Protein AF-A0AAW4PE87-F1 (afdb_monomer_lite)

Sequence (114 aa):
MLVQAGLDYDVVRDELEAQIERLGNDQFATFANE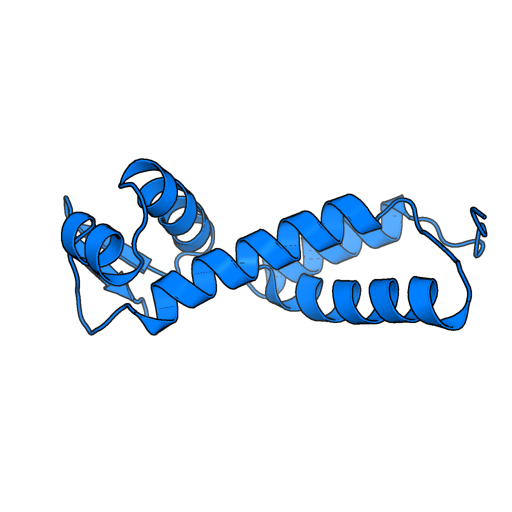ALVELEKRYGVSTPIEDRVQELTHRYYRGLEIFQTLDESITVNELAAELELDTDEVHDRLAYLSTFDRIRRDGDTVRSVE

Foldseek 3Di:
DADPPVDDVVVVVVVQVVVCVVVLALPVLLVVQVVQVCCCVVPVYHDPCNVVSVVRNVLRVLLVLLVVVADQKDFLVVSCVVVVHDSVSSVVSVVRCVSSVQWDDDPRMIGGDD

Radius of gyration: 16.82 Å; chains: 1; bounding box: 39×29×45 Å

pLDDT: mean 89.65, std 8.98, range [48.69, 96.56]

Structure (mmCIF, N/CA/C/O backbone):
data_AF-A0AAW4PE87-F1
#
_entry.id   AF-A0AAW4PE87-F1
#
loop_
_atom_site.group_PDB
_atom_site.id
_atom_site.type_symbol
_atom_site.label_atom_id
_atom_site.label_alt_id
_atom_site.label_comp_id
_atom_site.label_asym_id
_atom_site.label_entity_id
_atom_site.label_seq_id
_atom_site.pdbx_PDB_ins_code
_atom_site.Cartn_x
_atom_site.Cartn_y
_atom_site.Cartn_z
_atom_site.occupancy
_atom_site.B_iso_or_equiv
_atom_site.auth_seq_id
_atom_site.auth_comp_id
_atom_site.auth_asym_id
_atom_site.auth_atom_id
_atom_site.pdbx_PDB_model_num
ATOM 1 N N . MET A 1 1 ? 14.549 10.745 -21.177 1.00 48.69 1 MET A N 1
ATOM 2 C CA . MET A 1 1 ? 14.781 9.933 -22.396 1.00 48.69 1 MET A CA 1
ATOM 3 C C . MET A 1 1 ? 14.294 8.531 -22.068 1.00 48.69 1 MET A C 1
ATOM 5 O O . MET A 1 1 ? 14.753 7.996 -21.072 1.00 48.69 1 MET A O 1
ATOM 9 N N . LEU A 1 2 ? 13.331 7.975 -22.810 1.00 54.03 2 LEU A N 1
ATOM 10 C CA . LEU A 1 2 ? 12.834 6.613 -22.564 1.00 54.03 2 LEU A CA 1
ATOM 11 C C . LEU A 1 2 ? 13.847 5.616 -23.140 1.00 54.03 2 LEU A C 1
ATOM 13 O O . LEU A 1 2 ? 13.995 5.526 -24.358 1.00 54.03 2 LEU A O 1
ATOM 17 N N . VAL A 1 3 ? 14.579 4.915 -22.276 1.00 54.84 3 VAL A N 1
ATOM 18 C CA . VAL A 1 3 ? 15.492 3.842 -22.689 1.00 54.84 3 VAL A CA 1
ATOM 19 C C . VAL A 1 3 ? 14.723 2.532 -22.605 1.00 54.84 3 VAL A C 1
ATOM 21 O O . VAL A 1 3 ? 14.417 2.053 -21.518 1.00 54.84 3 VAL A O 1
ATOM 24 N N . GLN A 1 4 ? 14.398 1.944 -23.756 1.00 56.50 4 GLN A N 1
ATOM 25 C CA . GLN A 1 4 ? 13.854 0.590 -23.810 1.00 56.50 4 GLN A CA 1
ATOM 26 C C . GLN A 1 4 ? 14.997 -0.387 -23.517 1.00 56.50 4 GLN A C 1
ATOM 28 O O . GLN A 1 4 ? 15.798 -0.703 -24.392 1.00 56.50 4 GLN A O 1
ATOM 33 N N . ALA A 1 5 ? 15.084 -0.868 -22.277 1.00 63.62 5 ALA A N 1
ATOM 34 C CA . ALA A 1 5 ? 16.105 -1.826 -21.844 1.00 63.62 5 ALA A CA 1
ATOM 35 C C . ALA A 1 5 ? 15.942 -3.238 -22.460 1.00 63.62 5 ALA A C 1
ATOM 37 O O . ALA A 1 5 ? 16.612 -4.173 -22.035 1.00 63.62 5 ALA A O 1
ATOM 38 N N . GLY A 1 6 ? 15.026 -3.423 -23.423 1.00 68.88 6 GLY A N 1
ATOM 39 C CA . GLY A 1 6 ? 14.596 -4.743 -23.901 1.00 68.88 6 GLY A CA 1
ATOM 40 C C . GLY A 1 6 ? 13.817 -5.547 -22.854 1.00 68.88 6 GLY A C 1
ATOM 41 O O . GLY A 1 6 ? 13.554 -6.725 -23.069 1.00 68.88 6 GLY A O 1
ATOM 42 N N . LEU A 1 7 ? 13.469 -4.917 -21.727 1.00 77.06 7 LEU A N 1
ATOM 43 C CA . LEU A 1 7 ? 12.642 -5.494 -20.679 1.00 77.06 7 LEU A CA 1
ATOM 44 C C . LEU A 1 7 ? 11.172 -5.413 -21.075 1.00 77.06 7 LEU A C 1
ATOM 46 O O . LEU A 1 7 ? 10.694 -4.372 -21.534 1.00 77.06 7 LEU A O 1
ATOM 50 N N . ASP A 1 8 ? 10.473 -6.516 -20.854 1.00 86.44 8 ASP A N 1
ATOM 51 C CA . ASP A 1 8 ? 9.023 -6.562 -20.907 1.00 86.44 8 ASP A CA 1
ATOM 52 C C . ASP A 1 8 ? 8.474 -6.037 -19.573 1.00 86.44 8 ASP A C 1
ATOM 54 O O . ASP A 1 8 ? 8.540 -6.707 -18.542 1.00 86.44 8 ASP A O 1
ATOM 58 N N . TYR A 1 9 ? 8.007 -4.788 -19.578 1.00 86.25 9 TYR A N 1
ATOM 59 C CA . TYR A 1 9 ? 7.509 -4.125 -18.373 1.00 86.25 9 TYR A CA 1
ATOM 60 C C . TYR A 1 9 ? 6.161 -4.672 -17.899 1.00 86.25 9 TYR A C 1
ATOM 62 O O . TYR A 1 9 ? 5.829 -4.465 -16.731 1.00 86.25 9 TYR A O 1
ATOM 70 N N . ASP A 1 10 ? 5.424 -5.381 -18.755 1.00 87.94 10 ASP A N 1
ATOM 71 C CA . ASP A 1 10 ? 4.203 -6.069 -18.342 1.00 87.94 10 ASP A CA 1
ATOM 72 C C . ASP A 1 10 ? 4.583 -7.271 -17.470 1.00 87.94 10 ASP A C 1
ATOM 74 O O . ASP A 1 10 ? 4.097 -7.392 -16.350 1.00 87.94 10 ASP A O 1
ATOM 78 N N . VAL A 1 11 ? 5.587 -8.057 -17.879 1.00 90.69 11 VAL A N 1
ATOM 79 C CA . VAL A 1 11 ? 6.129 -9.156 -17.054 1.00 90.69 11 VAL A CA 1
ATOM 80 C C . VAL A 1 11 ? 6.690 -8.651 -15.720 1.00 90.69 11 VAL A C 1
ATOM 82 O O . VAL A 1 11 ? 6.505 -9.288 -14.683 1.00 90.69 11 VAL A O 1
ATOM 85 N N . VAL A 1 12 ? 7.378 -7.504 -15.715 1.00 88.25 12 VAL A N 1
ATOM 86 C CA . VAL A 1 12 ? 7.890 -6.906 -14.466 1.00 88.25 12 VAL A CA 1
ATOM 87 C C . VAL A 1 12 ? 6.744 -6.478 -13.549 1.00 88.25 12 VAL A C 1
ATOM 89 O O . VAL A 1 12 ? 6.844 -6.643 -12.334 1.00 88.25 12 VAL A O 1
ATOM 92 N N . ARG A 1 13 ? 5.661 -5.937 -14.113 1.00 88.75 13 ARG A N 1
ATOM 93 C CA . ARG A 1 13 ? 4.469 -5.553 -13.35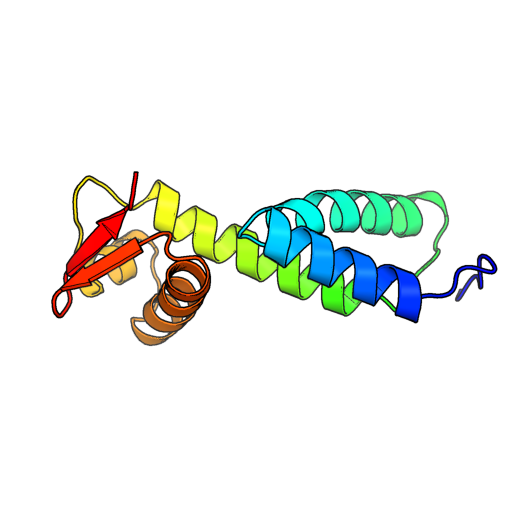4 1.00 88.75 13 ARG A CA 1
ATOM 94 C C . ARG A 1 13 ? 3.770 -6.775 -12.763 1.00 88.75 13 ARG A C 1
ATOM 96 O O . ARG A 1 13 ? 3.451 -6.750 -11.580 1.00 88.75 13 ARG A O 1
ATOM 103 N N . ASP A 1 14 ? 3.616 -7.838 -13.544 1.00 91.62 14 ASP A N 1
ATOM 104 C CA . ASP A 1 14 ? 3.008 -9.088 -13.086 1.00 91.62 14 ASP A CA 1
ATOM 105 C C . ASP A 1 14 ? 3.812 -9.714 -11.934 1.00 91.62 14 ASP A C 1
ATOM 107 O O . ASP A 1 14 ? 3.244 -10.136 -10.926 1.00 91.62 14 ASP A O 1
ATOM 111 N N . GLU A 1 15 ? 5.147 -9.729 -12.029 1.00 90.94 15 GLU A N 1
ATOM 112 C CA . GLU A 1 15 ? 5.988 -10.233 -10.938 1.00 90.94 15 GLU A CA 1
ATOM 113 C C . GLU A 1 15 ? 5.917 -9.329 -9.699 1.00 90.94 15 GLU A C 1
ATOM 115 O O . GLU A 1 15 ? 5.900 -9.837 -8.579 1.00 90.94 15 GLU A O 1
ATOM 120 N N . LEU A 1 16 ? 5.834 -8.004 -9.870 1.00 91.44 16 LEU A N 1
ATOM 121 C CA . LEU A 1 16 ? 5.643 -7.073 -8.755 1.00 91.44 16 LEU A CA 1
ATOM 122 C C . LEU A 1 16 ? 4.351 -7.399 -7.987 1.00 91.44 16 LEU A C 1
ATOM 124 O O . LEU A 1 16 ? 4.378 -7.495 -6.762 1.00 91.44 16 LEU A O 1
ATOM 128 N N . GLU A 1 17 ? 3.242 -7.615 -8.697 1.00 90.81 17 GLU A N 1
ATOM 129 C CA . GLU A 1 17 ? 1.960 -7.990 -8.090 1.00 90.81 17 GLU A CA 1
ATOM 130 C C . GLU A 1 17 ? 2.033 -9.360 -7.401 1.00 90.81 17 GLU A C 1
ATOM 132 O O . GLU A 1 17 ? 1.589 -9.500 -6.260 1.00 90.81 17 GLU A O 1
ATOM 137 N N . ALA A 1 18 ? 2.689 -10.343 -8.025 1.00 91.94 18 ALA A N 1
ATOM 138 C CA . ALA A 1 18 ? 2.901 -11.657 -7.422 1.00 91.94 18 ALA A CA 1
ATOM 139 C C . ALA A 1 18 ? 3.740 -11.590 -6.132 1.00 91.94 18 ALA A C 1
ATOM 141 O O . ALA A 1 18 ? 3.489 -12.337 -5.184 1.00 91.94 18 ALA A O 1
ATOM 142 N N . GLN A 1 19 ? 4.744 -10.710 -6.066 1.00 90.94 19 GLN A N 1
ATOM 143 C CA . GLN A 1 19 ? 5.542 -10.515 -4.852 1.00 90.94 19 GLN A CA 1
ATOM 144 C C . GLN A 1 19 ? 4.742 -9.835 -3.741 1.00 90.94 19 GLN A C 1
ATOM 146 O O . GLN A 1 19 ? 4.867 -10.231 -2.583 1.00 90.94 19 GLN A O 1
ATOM 151 N N . ILE A 1 20 ? 3.887 -8.868 -4.081 1.00 91.25 20 ILE A N 1
ATOM 152 C CA . ILE A 1 20 ? 2.993 -8.208 -3.120 1.00 91.25 20 ILE A CA 1
ATOM 153 C C . ILE A 1 20 ? 2.046 -9.219 -2.475 1.00 91.25 20 ILE A C 1
ATOM 155 O O . ILE A 1 20 ? 1.900 -9.240 -1.252 1.00 91.25 20 ILE A O 1
ATOM 159 N N . GLU A 1 21 ? 1.448 -10.098 -3.281 1.00 89.44 21 GLU A N 1
ATOM 160 C CA . GLU A 1 21 ? 0.577 -11.164 -2.786 1.00 89.44 21 GLU A CA 1
ATOM 161 C C . GLU A 1 21 ? 1.339 -12.134 -1.869 1.00 89.44 21 GLU A C 1
ATOM 163 O O . GLU A 1 21 ? 0.882 -12.443 -0.770 1.00 89.44 21 GLU A O 1
ATOM 168 N N . ARG A 1 22 ? 2.539 -12.575 -2.274 1.00 90.12 22 ARG A N 1
ATOM 169 C CA . ARG A 1 22 ? 3.357 -13.522 -1.493 1.00 90.12 22 ARG A CA 1
ATOM 170 C C . ARG A 1 22 ? 3.849 -12.951 -0.166 1.00 90.12 22 ARG A C 1
ATOM 172 O O . ARG A 1 22 ? 3.941 -13.690 0.811 1.00 90.12 22 ARG A O 1
ATOM 179 N N . LEU A 1 23 ? 4.221 -11.673 -0.143 1.00 88.00 23 LEU A N 1
ATOM 180 C CA . LEU A 1 23 ? 4.724 -10.997 1.055 1.00 88.00 23 LEU A CA 1
ATOM 181 C C . LEU A 1 23 ? 3.594 -10.466 1.942 1.00 88.00 23 LEU A C 1
ATOM 183 O O . LEU A 1 23 ? 3.844 -10.107 3.093 1.00 88.00 23 LEU A O 1
ATOM 187 N N . GLY A 1 24 ? 2.370 -10.403 1.413 1.00 87.12 24 GLY A N 1
ATOM 188 C CA . GLY A 1 24 ? 1.222 -9.844 2.110 1.00 87.12 24 GLY A CA 1
ATOM 189 C C . GLY A 1 24 ? 1.398 -8.357 2.419 1.00 87.12 24 GLY A C 1
ATOM 190 O O . GLY A 1 24 ? 0.992 -7.915 3.489 1.00 87.12 24 GLY A O 1
ATOM 191 N N . ASN A 1 25 ? 2.082 -7.600 1.554 1.00 89.19 25 ASN A N 1
ATOM 192 C CA . ASN A 1 25 ? 2.177 -6.136 1.597 1.00 89.19 25 ASN A CA 1
ATOM 193 C C . ASN A 1 25 ? 2.990 -5.593 0.407 1.00 89.19 25 ASN A C 1
ATOM 195 O O . ASN A 1 25 ? 3.629 -6.328 -0.342 1.00 89.19 25 ASN A O 1
ATOM 199 N N . ASP A 1 26 ? 3.034 -4.266 0.306 1.00 93.00 26 ASP A N 1
ATOM 200 C CA . ASP A 1 26 ? 3.764 -3.535 -0.730 1.00 93.00 26 ASP A CA 1
ATOM 201 C C . ASP A 1 26 ? 5.257 -3.289 -0.426 1.00 93.00 26 ASP A C 1
ATOM 203 O O . ASP A 1 26 ? 5.898 -2.508 -1.127 1.00 93.00 26 ASP A O 1
ATOM 207 N N . GLN A 1 27 ? 5.857 -3.926 0.590 1.00 90.81 27 GLN A N 1
ATOM 208 C CA . GLN A 1 27 ? 7.254 -3.661 0.978 1.00 90.81 27 GLN A CA 1
ATOM 209 C C . GLN A 1 27 ? 8.221 -3.877 -0.189 1.00 90.81 27 GLN A C 1
ATOM 211 O O . GLN A 1 27 ? 9.199 -3.150 -0.336 1.00 90.81 27 GLN A O 1
ATOM 216 N N . PHE A 1 28 ? 7.946 -4.851 -1.057 1.00 90.44 28 PHE A N 1
ATOM 217 C CA . PHE A 1 28 ? 8.781 -5.088 -2.232 1.00 90.44 28 PHE A CA 1
ATOM 218 C C . PHE A 1 28 ? 8.838 -3.878 -3.178 1.00 90.44 28 PHE A C 1
ATOM 220 O O . PHE A 1 28 ? 9.886 -3.601 -3.766 1.00 90.44 28 PHE A O 1
ATOM 227 N N . ALA A 1 29 ? 7.748 -3.109 -3.275 1.00 92.94 29 ALA A N 1
ATOM 228 C CA . ALA A 1 29 ? 7.703 -1.911 -4.101 1.00 92.94 29 ALA A CA 1
ATOM 229 C C . ALA A 1 29 ? 8.691 -0.839 -3.619 1.00 92.94 29 ALA A C 1
ATOM 231 O O . ALA A 1 29 ? 9.226 -0.116 -4.455 1.00 92.94 29 ALA A O 1
ATOM 232 N N . THR A 1 30 ? 9.019 -0.779 -2.321 1.00 93.56 30 THR A N 1
ATOM 233 C CA . THR A 1 30 ? 9.978 0.215 -1.811 1.00 93.56 30 THR A CA 1
ATOM 234 C C . THR A 1 30 ? 11.384 -0.031 -2.359 1.00 93.56 30 THR A C 1
ATOM 236 O O . THR A 1 30 ? 12.060 0.912 -2.761 1.00 93.56 30 THR A O 1
ATOM 239 N N . PHE A 1 31 ? 11.807 -1.298 -2.455 1.00 91.00 31 PHE A N 1
ATOM 240 C CA . PHE A 1 31 ? 13.091 -1.667 -3.063 1.00 91.00 31 PHE A CA 1
ATOM 241 C C . PHE A 1 31 ? 13.122 -1.345 -4.559 1.00 91.00 31 PHE A C 1
ATOM 243 O O . PHE A 1 31 ? 14.105 -0.799 -5.062 1.00 91.00 31 PHE A O 1
ATOM 250 N N . ALA A 1 32 ? 12.036 -1.656 -5.274 1.00 92.25 32 ALA A N 1
ATOM 251 C CA . ALA A 1 32 ? 11.914 -1.317 -6.688 1.00 92.25 32 ALA A CA 1
ATOM 252 C C . ALA A 1 32 ? 11.964 0.207 -6.899 1.00 92.25 32 ALA A C 1
ATOM 254 O O . ALA A 1 32 ? 12.648 0.682 -7.803 1.00 92.25 32 ALA A O 1
ATOM 255 N N . ASN A 1 33 ? 11.304 0.979 -6.034 1.00 94.75 33 ASN A N 1
ATOM 256 C CA . ASN A 1 33 ? 11.284 2.435 -6.104 1.00 94.75 33 ASN A CA 1
ATOM 257 C C . ASN A 1 33 ? 12.677 3.044 -5.926 1.00 94.75 33 ASN A C 1
ATOM 259 O O . ASN A 1 33 ? 13.056 3.927 -6.689 1.00 94.75 33 ASN A O 1
ATOM 263 N N . GLU A 1 34 ? 13.465 2.559 -4.963 1.00 94.38 34 GLU A N 1
ATOM 264 C CA . GLU A 1 34 ? 14.844 3.022 -4.769 1.00 94.38 34 GLU A CA 1
ATOM 265 C C . GLU A 1 34 ? 15.707 2.785 -6.012 1.00 94.38 34 GLU A C 1
ATOM 267 O O . GLU A 1 34 ? 16.421 3.691 -6.449 1.00 94.38 34 GLU A O 1
ATOM 272 N N . ALA A 1 35 ? 15.589 1.604 -6.625 1.00 92.31 35 ALA A N 1
ATOM 273 C CA . ALA A 1 35 ? 16.312 1.277 -7.850 1.00 92.31 35 ALA A CA 1
ATOM 274 C C . ALA A 1 35 ? 15.906 2.188 -9.023 1.00 92.31 35 ALA A C 1
ATOM 276 O O . ALA A 1 35 ? 16.769 2.646 -9.772 1.00 92.31 35 ALA A O 1
ATOM 277 N N . LEU A 1 36 ? 14.611 2.489 -9.170 1.00 92.19 36 LEU A N 1
ATOM 278 C CA . LEU A 1 36 ? 14.101 3.389 -10.211 1.00 92.19 36 LEU A CA 1
ATOM 279 C C . LEU A 1 36 ? 14.550 4.840 -9.987 1.00 92.19 36 LEU A C 1
ATOM 281 O O . LEU A 1 36 ? 15.025 5.491 -10.915 1.00 92.19 36 LEU A O 1
ATOM 285 N N . VAL A 1 37 ? 14.505 5.322 -8.744 1.00 93.50 37 VAL A N 1
ATOM 286 C CA . VAL A 1 37 ? 15.017 6.649 -8.371 1.00 93.50 37 VAL A CA 1
ATOM 287 C C . VAL A 1 37 ? 16.520 6.757 -8.637 1.00 93.50 37 VAL A C 1
ATOM 289 O O . VAL A 1 37 ? 16.999 7.794 -9.099 1.00 93.50 37 VAL A O 1
ATOM 292 N N . GLU A 1 38 ? 17.296 5.711 -8.345 1.00 93.56 38 GLU A N 1
ATOM 293 C CA . GLU A 1 38 ? 18.723 5.684 -8.669 1.00 93.56 38 GLU A CA 1
ATOM 294 C C . GLU A 1 38 ? 18.954 5.717 -10.186 1.00 93.56 38 GLU A C 1
ATOM 296 O O . GLU A 1 38 ? 19.823 6.458 -10.661 1.00 93.56 38 GLU A O 1
ATOM 301 N N . LEU A 1 39 ? 18.166 4.953 -10.944 1.00 91.00 39 LEU A N 1
ATOM 302 C CA . LEU A 1 39 ? 18.241 4.888 -12.398 1.00 91.00 39 LEU A CA 1
ATOM 303 C C . LEU A 1 39 ? 17.992 6.267 -13.034 1.00 91.00 39 LEU A C 1
ATOM 305 O O . LEU A 1 39 ? 18.778 6.713 -13.878 1.00 91.00 39 LEU A O 1
ATOM 309 N N . GLU A 1 40 ? 16.968 6.980 -12.566 1.00 90.75 40 GLU A N 1
ATOM 310 C CA . GLU A 1 40 ? 16.677 8.348 -12.990 1.00 90.75 40 GLU A CA 1
ATOM 311 C C . GLU A 1 40 ? 17.813 9.304 -12.595 1.00 90.75 40 GLU A C 1
ATOM 313 O O . GLU A 1 40 ? 18.356 10.014 -13.444 1.00 90.75 40 GLU A O 1
ATOM 318 N N . LYS A 1 41 ? 18.244 9.295 -11.327 1.00 93.56 41 LYS A N 1
ATOM 319 C CA . LYS A 1 41 ? 19.268 10.228 -10.821 1.00 93.56 41 LYS A CA 1
ATOM 320 C C . LYS A 1 41 ? 20.626 10.060 -11.495 1.00 93.56 41 LYS A C 1
ATOM 322 O O . LYS A 1 41 ? 21.307 11.051 -11.751 1.00 93.56 41 LYS A O 1
ATOM 327 N N . ARG A 1 42 ? 21.060 8.819 -11.728 1.00 93.69 42 ARG A N 1
ATOM 328 C CA . ARG A 1 42 ? 22.403 8.528 -12.259 1.00 93.69 42 ARG A CA 1
ATOM 329 C C . ARG A 1 42 ? 22.450 8.563 -13.777 1.00 93.69 42 ARG A C 1
ATOM 331 O O . ARG A 1 42 ? 23.481 8.944 -14.329 1.00 93.69 42 ARG A O 1
ATOM 338 N N . TYR A 1 43 ? 21.368 8.162 -14.438 1.00 89.12 43 TYR A N 1
ATOM 339 C CA . TYR A 1 43 ? 21.370 7.929 -15.882 1.00 89.12 43 TYR A CA 1
ATOM 340 C C . TYR A 1 43 ? 20.307 8.734 -16.644 1.00 89.12 43 TYR A C 1
ATOM 342 O O . TYR A 1 43 ? 20.314 8.714 -17.874 1.00 89.12 43 TYR A O 1
ATOM 350 N N . GLY A 1 44 ? 19.418 9.466 -15.963 1.00 88.75 44 GLY A N 1
ATOM 351 C CA . GLY A 1 44 ? 18.337 10.234 -16.596 1.00 88.75 44 GLY A 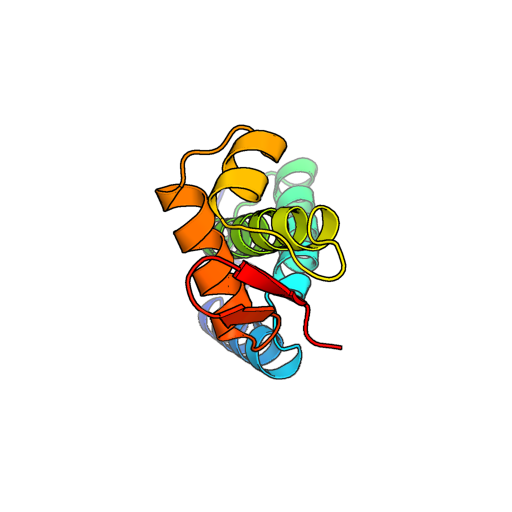CA 1
ATOM 352 C C . GLY A 1 44 ? 17.306 9.353 -17.308 1.00 88.75 44 GLY A C 1
ATOM 353 O O . GLY A 1 44 ? 16.656 9.796 -18.265 1.00 88.75 44 GLY A O 1
ATOM 354 N N . VAL A 1 45 ? 17.218 8.087 -16.894 1.00 88.12 45 VAL A N 1
ATOM 355 C CA . VAL A 1 45 ? 16.340 7.079 -17.483 1.00 88.12 45 VAL A CA 1
ATOM 356 C C . VAL A 1 45 ? 15.087 6.971 -16.634 1.00 88.12 45 VAL A C 1
ATOM 358 O O . VAL A 1 45 ? 15.180 6.692 -15.446 1.00 88.12 45 VAL A O 1
ATOM 361 N N . SER A 1 46 ? 13.945 7.166 -17.288 1.00 85.81 46 SER A N 1
ATOM 362 C CA . SER A 1 46 ? 12.623 6.912 -16.723 1.00 85.81 46 SER A CA 1
ATOM 363 C C . SER A 1 46 ? 12.025 5.659 -17.366 1.00 85.81 46 SER A C 1
ATOM 365 O O . SER A 1 46 ? 12.281 5.373 -18.546 1.00 85.81 46 SER A O 1
ATOM 367 N N . THR A 1 47 ? 11.256 4.903 -16.589 1.00 86.62 47 THR A N 1
ATOM 368 C CA . THR A 1 47 ? 10.626 3.638 -16.970 1.00 86.62 47 THR A CA 1
ATOM 369 C C . THR A 1 47 ? 9.095 3.714 -16.887 1.00 86.62 47 THR A C 1
ATOM 371 O O . THR A 1 47 ? 8.556 4.380 -16.007 1.00 86.62 47 THR A O 1
ATOM 374 N N . PRO A 1 48 ? 8.354 2.972 -17.734 1.00 89.19 48 PRO A N 1
ATOM 375 C CA . PRO A 1 48 ? 6.883 2.978 -17.720 1.00 89.19 48 PRO A CA 1
ATOM 376 C C . PRO A 1 48 ? 6.218 2.434 -16.442 1.00 89.19 48 PRO A C 1
ATOM 378 O O . PRO A 1 48 ? 4.991 2.423 -16.353 1.00 89.19 48 PRO A O 1
ATOM 381 N N . ILE A 1 49 ? 6.994 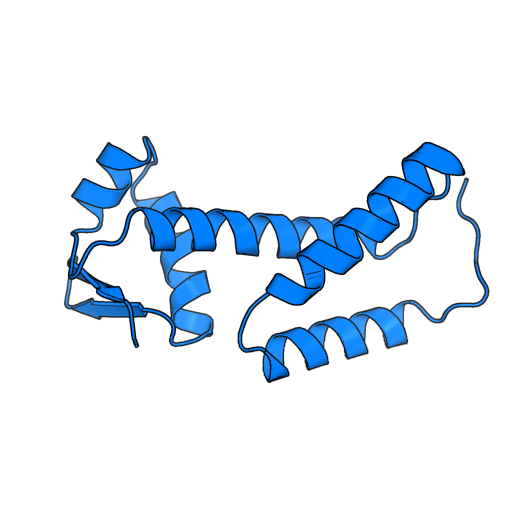1.914 -15.487 1.00 90.56 49 ILE A N 1
ATOM 382 C CA . ILE A 1 49 ? 6.494 1.335 -14.231 1.00 90.56 49 ILE A CA 1
ATOM 383 C C . ILE A 1 49 ? 6.674 2.266 -13.027 1.00 90.56 49 ILE A C 1
ATOM 385 O O . ILE A 1 49 ? 6.160 1.949 -11.957 1.00 90.56 49 ILE A O 1
ATOM 389 N N . GLU A 1 50 ? 7.371 3.395 -13.188 1.00 91.25 50 GLU A N 1
ATOM 390 C CA . GLU A 1 50 ? 7.694 4.328 -12.098 1.00 91.25 50 GLU A CA 1
ATOM 391 C C . GLU A 1 50 ? 6.468 4.788 -11.327 1.00 91.25 50 GLU A C 1
ATOM 393 O O . GLU A 1 50 ? 6.427 4.606 -10.113 1.00 91.25 50 GLU A O 1
ATOM 398 N N . ASP A 1 51 ? 5.448 5.289 -12.022 1.00 93.06 51 ASP A N 1
ATOM 399 C CA . ASP A 1 51 ? 4.238 5.805 -11.376 1.00 93.06 51 ASP A CA 1
ATOM 400 C C . ASP A 1 51 ? 3.561 4.734 -10.513 1.00 93.06 51 ASP A C 1
ATOM 402 O O . ASP A 1 51 ? 3.169 4.987 -9.374 1.00 93.06 51 ASP A O 1
ATOM 406 N N . ARG A 1 52 ? 3.481 3.499 -11.026 1.00 93.25 52 ARG A N 1
ATOM 407 C CA . ARG A 1 52 ? 2.861 2.381 -10.307 1.00 93.25 52 ARG A CA 1
ATOM 408 C C . ARG A 1 52 ? 3.679 1.978 -9.082 1.00 93.25 52 ARG A C 1
ATOM 410 O O . ARG A 1 52 ? 3.118 1.726 -8.020 1.00 93.25 52 ARG A O 1
ATOM 417 N N . VAL A 1 53 ? 4.999 1.909 -9.215 1.00 94.94 53 VAL A N 1
ATOM 418 C CA . VAL A 1 53 ? 5.896 1.546 -8.109 1.00 94.94 53 VAL A CA 1
ATOM 419 C C . VAL A 1 53 ? 5.915 2.635 -7.029 1.00 94.94 53 VAL A C 1
ATOM 421 O O . VAL A 1 53 ? 5.911 2.313 -5.838 1.00 94.94 53 VAL A O 1
ATOM 424 N N . GLN A 1 54 ? 5.865 3.910 -7.418 1.00 95.44 54 GLN A N 1
ATOM 425 C CA . GLN A 1 54 ? 5.746 5.037 -6.493 1.00 95.44 54 GLN A CA 1
ATOM 426 C C . GLN A 1 54 ? 4.412 5.018 -5.745 1.00 95.44 54 GLN A C 1
ATOM 428 O O . GLN A 1 54 ? 4.400 5.186 -4.528 1.00 95.44 54 GLN A O 1
ATOM 433 N N . GLU A 1 55 ? 3.299 4.766 -6.440 1.00 95.44 55 GLU A N 1
ATOM 434 C CA . GLU A 1 55 ? 1.973 4.621 -5.825 1.00 95.44 55 GLU A CA 1
ATOM 435 C C . GLU A 1 55 ? 1.987 3.547 -4.726 1.00 95.44 55 GLU A C 1
ATOM 437 O O . GLU A 1 55 ? 1.598 3.814 -3.588 1.00 95.44 55 GLU A O 1
ATOM 442 N N . LEU A 1 56 ? 2.501 2.356 -5.045 1.00 95.00 56 LEU A N 1
ATOM 443 C CA . LEU A 1 56 ? 2.598 1.235 -4.106 1.00 95.00 56 LEU A CA 1
ATOM 444 C C . LEU A 1 56 ? 3.527 1.553 -2.929 1.00 95.00 56 LEU A C 1
ATOM 446 O O . LEU A 1 56 ? 3.206 1.262 -1.780 1.00 95.00 56 LEU A O 1
ATOM 450 N N . THR A 1 57 ? 4.647 2.223 -3.192 1.00 96.06 57 THR A N 1
ATOM 451 C CA . THR A 1 57 ? 5.586 2.665 -2.151 1.00 96.06 57 THR A CA 1
ATOM 452 C C . THR A 1 57 ? 4.946 3.675 -1.200 1.00 96.06 57 THR A C 1
ATOM 454 O O . THR A 1 57 ? 5.073 3.554 0.019 1.00 96.06 57 THR A O 1
ATOM 457 N N . HIS A 1 58 ? 4.216 4.661 -1.724 1.00 96.06 58 HIS A N 1
ATOM 458 C CA . HIS A 1 58 ? 3.499 5.629 -0.897 1.00 96.06 58 HIS A CA 1
ATOM 459 C C . HIS A 1 58 ? 2.395 4.958 -0.080 1.00 96.06 58 HIS A C 1
ATOM 461 O O . HIS A 1 58 ? 2.266 5.244 1.110 1.00 96.06 58 HIS A O 1
ATOM 467 N N . ARG A 1 59 ? 1.635 4.038 -0.687 1.00 94.94 59 ARG A N 1
ATOM 468 C CA . ARG A 1 59 ? 0.610 3.254 0.010 1.00 94.94 59 ARG A CA 1
ATOM 469 C C . ARG A 1 59 ? 1.218 2.442 1.158 1.00 94.94 59 ARG A C 1
ATOM 471 O O . ARG A 1 59 ? 0.702 2.499 2.275 1.00 94.94 59 ARG A O 1
ATOM 478 N N . TYR A 1 60 ? 2.361 1.793 0.918 1.00 95.06 60 TYR A N 1
ATOM 479 C CA . TYR A 1 60 ? 3.119 1.081 1.945 1.00 95.06 60 TYR A CA 1
ATOM 480 C C . TYR A 1 60 ? 3.496 1.985 3.120 1.00 95.06 60 TYR A C 1
ATOM 482 O O . TYR A 1 60 ? 3.185 1.657 4.264 1.00 95.06 60 TYR A O 1
ATOM 490 N N . TYR A 1 61 ? 4.140 3.127 2.854 1.00 95.69 61 TYR A N 1
ATOM 491 C CA . TYR A 1 61 ? 4.607 4.019 3.915 1.00 95.69 61 TYR A CA 1
ATOM 492 C C . TYR A 1 61 ? 3.464 4.645 4.711 1.00 95.69 61 TYR A C 1
ATOM 494 O O . TYR A 1 61 ? 3.557 4.710 5.933 1.00 95.69 61 TYR A O 1
ATOM 502 N N . ARG A 1 62 ? 2.362 5.028 4.057 1.00 95.12 62 ARG A N 1
ATOM 503 C CA . ARG A 1 62 ? 1.174 5.546 4.753 1.00 95.12 62 ARG A CA 1
ATOM 504 C C . ARG A 1 62 ? 0.556 4.513 5.694 1.00 95.12 62 ARG A C 1
ATOM 506 O O . ARG A 1 62 ? 0.151 4.858 6.800 1.00 95.12 62 ARG A O 1
ATOM 513 N N . GLY A 1 63 ? 0.488 3.248 5.275 1.00 93.56 63 GLY A N 1
ATOM 514 C CA . GLY A 1 63 ? 0.041 2.169 6.155 1.00 93.56 63 GLY A CA 1
ATOM 515 C C . GLY A 1 63 ? 1.050 1.851 7.260 1.00 93.56 63 GLY A C 1
ATOM 516 O O . GLY A 1 63 ? 0.658 1.544 8.381 1.00 93.56 63 GLY A O 1
ATOM 517 N N . LEU A 1 64 ? 2.349 1.952 6.973 1.00 92.50 64 LEU A N 1
ATOM 518 C CA . LEU A 1 64 ? 3.397 1.752 7.969 1.00 92.50 64 LEU A CA 1
ATOM 519 C C . LEU A 1 64 ? 3.354 2.824 9.067 1.00 92.50 64 LEU A C 1
ATOM 521 O O . LEU A 1 64 ? 3.590 2.501 10.224 1.00 92.50 64 LEU A O 1
ATOM 525 N N . GLU A 1 65 ? 3.029 4.068 8.719 1.00 93.94 65 GLU A N 1
ATOM 526 C CA . GLU A 1 65 ? 2.842 5.162 9.675 1.00 93.94 65 GLU A CA 1
ATOM 527 C C . GLU A 1 65 ? 1.712 4.845 10.665 1.00 93.94 65 GLU A C 1
ATOM 529 O O . GLU A 1 65 ? 1.944 4.858 11.869 1.00 93.94 65 GLU A O 1
ATOM 534 N N . ILE A 1 66 ? 0.545 4.408 10.170 1.00 92.75 66 ILE A N 1
ATOM 535 C CA . ILE A 1 66 ? -0.551 3.910 11.021 1.00 92.75 66 ILE A CA 1
ATOM 536 C C . ILE A 1 66 ? -0.059 2.789 11.941 1.00 92.75 66 ILE A C 1
ATOM 538 O O . ILE A 1 66 ? -0.365 2.784 13.127 1.00 92.75 66 ILE A O 1
ATOM 542 N N . PHE A 1 67 ? 0.720 1.849 11.404 1.00 89.25 67 PHE A N 1
ATOM 543 C CA . PHE A 1 67 ? 1.263 0.728 12.165 1.00 89.25 67 PHE A CA 1
ATOM 544 C C . PHE A 1 67 ? 2.219 1.131 13.287 1.00 89.25 67 PHE A C 1
ATOM 546 O O . PHE A 1 67 ? 2.249 0.460 14.311 1.00 89.25 67 PHE A O 1
ATOM 553 N N . GLN A 1 68 ? 3.025 2.173 13.079 1.00 87.88 68 GLN A N 1
ATOM 554 C CA . GLN A 1 68 ? 3.969 2.675 14.080 1.00 87.88 68 GLN A CA 1
ATOM 555 C C . GLN A 1 68 ? 3.269 3.464 15.187 1.00 87.88 68 GLN A C 1
ATOM 557 O O . GLN A 1 68 ? 3.747 3.469 16.317 1.00 87.88 68 GLN A O 1
ATOM 562 N N . THR A 1 69 ? 2.150 4.111 14.861 1.00 90.50 69 THR A N 1
ATOM 563 C CA . THR A 1 69 ? 1.291 4.814 15.823 1.00 90.50 69 THR A CA 1
ATOM 564 C C . THR A 1 69 ? 0.354 3.861 16.564 1.00 90.50 69 THR A C 1
ATOM 566 O O . THR A 1 69 ? -0.117 4.167 17.654 1.00 90.50 69 THR A O 1
ATOM 569 N N . LEU A 1 70 ? 0.077 2.687 15.992 1.00 86.75 70 LEU A N 1
ATOM 570 C CA . LEU A 1 70 ? -0.764 1.674 16.614 1.00 86.75 70 LEU A CA 1
ATOM 571 C C . LEU A 1 70 ? -0.093 1.092 17.869 1.00 86.75 70 LEU A C 1
ATOM 573 O O . LEU A 1 70 ? 0.855 0.314 17.777 1.00 86.75 70 LEU A O 1
ATOM 577 N N . ASP A 1 71 ? -0.636 1.430 19.037 1.00 74.88 71 ASP A N 1
ATOM 578 C CA . ASP A 1 71 ? -0.422 0.687 20.286 1.00 74.88 71 ASP A CA 1
ATOM 579 C C . ASP A 1 71 ? -1.265 -0.620 20.279 1.00 74.88 71 ASP A C 1
ATOM 581 O O . ASP A 1 71 ? -1.825 -0.998 19.244 1.00 74.88 71 ASP A O 1
ATOM 585 N N . GLU A 1 72 ? -1.406 -1.329 21.408 1.00 77.81 72 GLU A N 1
ATOM 586 C CA . GLU A 1 72 ? -2.258 -2.535 21.531 1.00 77.81 72 GLU A CA 1
ATOM 587 C C . GLU A 1 72 ? -3.668 -2.329 20.940 1.00 77.81 72 GLU A C 1
ATOM 589 O O . GLU A 1 72 ? -4.233 -3.236 20.317 1.00 77.81 72 GLU A O 1
ATOM 594 N N . SER A 1 73 ? -4.238 -1.130 21.112 1.00 89.06 73 SER A N 1
ATOM 595 C CA . SER A 1 73 ? -5.457 -0.686 20.433 1.00 89.06 73 SER A CA 1
ATOM 596 C C . SER A 1 73 ? -5.609 0.836 20.482 1.00 89.06 73 SER A C 1
ATOM 598 O O . SER A 1 73 ? -5.301 1.438 21.506 1.00 89.06 73 SER A O 1
ATOM 600 N N . ILE A 1 74 ? -6.161 1.441 19.430 1.00 93.56 74 ILE A N 1
ATOM 601 C CA . ILE A 1 74 ? -6.391 2.892 19.325 1.00 93.56 74 ILE A CA 1
ATOM 602 C C . ILE A 1 74 ? -7.665 3.179 18.521 1.00 93.56 74 ILE A C 1
ATOM 604 O O . ILE A 1 74 ? -8.050 2.379 17.664 1.00 93.56 74 ILE A O 1
ATOM 608 N N . THR A 1 75 ? -8.359 4.288 18.782 1.00 95.12 75 THR A N 1
ATOM 609 C CA . THR A 1 75 ? -9.524 4.670 17.969 1.00 95.12 75 THR A CA 1
ATOM 610 C C . THR A 1 75 ? -9.135 5.412 16.688 1.00 95.12 75 THR A C 1
ATOM 612 O O . THR A 1 75 ? -8.084 6.041 16.605 1.00 95.12 75 THR A O 1
ATOM 615 N N . VAL A 1 76 ? -10.009 5.396 15.678 1.00 95.12 76 VAL A N 1
ATOM 616 C CA . VAL A 1 76 ? -9.812 6.151 14.424 1.00 95.12 76 VAL A CA 1
ATOM 617 C C . VAL A 1 76 ? -9.645 7.650 14.681 1.00 95.12 76 VAL A C 1
ATOM 619 O O . VAL A 1 76 ? -8.808 8.286 14.050 1.00 95.12 76 VAL A O 1
ATOM 622 N N . ASN A 1 77 ? -10.414 8.217 15.615 1.00 95.25 77 ASN A N 1
ATOM 623 C CA . ASN A 1 77 ? -10.318 9.639 15.949 1.00 95.25 77 ASN A CA 1
ATOM 624 C C . ASN A 1 77 ? -8.993 9.981 16.641 1.00 95.25 77 ASN A C 1
ATOM 626 O O . ASN A 1 77 ? -8.439 11.047 16.391 1.00 95.25 77 ASN A O 1
ATOM 630 N N . GLU A 1 78 ? -8.483 9.091 17.494 1.00 94.94 78 GLU A N 1
ATOM 631 C CA . GLU A 1 78 ? -7.165 9.256 18.115 1.00 94.94 78 GLU A CA 1
ATOM 632 C C . GLU A 1 78 ? -6.051 9.141 17.070 1.00 94.94 78 GLU A C 1
ATOM 634 O O . GLU A 1 78 ? -5.202 10.022 17.015 1.00 94.94 78 GLU A O 1
ATOM 639 N N . LEU A 1 79 ? -6.112 8.155 16.165 1.00 94.69 79 LEU A N 1
ATOM 640 C CA . LEU A 1 79 ? -5.182 8.047 15.030 1.00 94.69 79 LEU A CA 1
ATOM 641 C C . LEU A 1 79 ? -5.181 9.308 14.158 1.00 94.69 79 LEU A C 1
ATOM 643 O O . LEU A 1 79 ? -4.119 9.800 13.788 1.00 94.69 79 LEU A O 1
ATOM 647 N N . ALA A 1 80 ? -6.364 9.834 13.836 1.00 95.94 80 ALA A N 1
ATOM 648 C CA . ALA A 1 80 ? -6.512 11.065 13.064 1.00 95.94 80 ALA A CA 1
ATOM 649 C C . ALA A 1 80 ? -5.867 12.260 13.782 1.00 95.94 80 ALA A C 1
ATOM 651 O O . ALA A 1 80 ? -5.150 13.042 13.164 1.00 95.94 80 ALA A O 1
ATOM 652 N N . ALA A 1 81 ? -6.070 12.375 15.097 1.00 95.56 81 ALA A N 1
ATOM 653 C CA . ALA A 1 81 ? -5.476 13.439 15.897 1.00 95.56 81 ALA A CA 1
ATOM 654 C C . ALA A 1 81 ? -3.948 13.314 16.015 1.00 95.56 81 ALA A C 1
ATOM 656 O O . ALA A 1 81 ? -3.255 14.319 15.882 1.00 95.56 81 ALA A O 1
ATOM 657 N N . GLU A 1 82 ? -3.420 12.110 16.247 1.00 94.56 82 GLU A N 1
ATOM 658 C CA . GLU A 1 82 ? -1.977 11.878 16.405 1.00 94.56 82 GLU A CA 1
ATOM 659 C C . GLU A 1 82 ? -1.196 12.049 15.104 1.00 94.56 82 GLU A C 1
ATOM 661 O O . GLU A 1 82 ? -0.068 12.538 15.124 1.00 94.56 82 GLU A O 1
ATOM 666 N N . LEU A 1 83 ? -1.796 11.671 13.975 1.00 94.12 83 LEU A N 1
ATOM 667 C CA . LEU A 1 83 ? -1.178 11.800 12.655 1.00 94.12 83 LEU A CA 1
ATOM 668 C C . LEU A 1 83 ? -1.502 13.129 11.962 1.00 94.12 83 LEU A C 1
ATOM 670 O O . LEU A 1 83 ? -1.037 13.358 10.847 1.00 94.12 83 LEU A O 1
ATOM 674 N N . GLU A 1 84 ? -2.296 13.992 12.603 1.00 96.44 84 GLU A N 1
ATOM 675 C CA . GLU A 1 84 ? -2.796 15.247 12.028 1.00 96.44 84 GLU A CA 1
ATOM 676 C C . GLU A 1 84 ? -3.492 15.037 10.665 1.00 96.44 84 GLU A C 1
ATOM 678 O O . GLU A 1 84 ? -3.341 15.824 9.727 1.00 96.44 84 GLU A O 1
ATOM 683 N N . LEU A 1 85 ? -4.265 13.954 10.556 1.00 95.88 85 LEU A N 1
ATOM 684 C CA . LEU A 1 85 ? -5.012 13.565 9.361 1.00 95.88 85 LEU A CA 1
ATOM 685 C C . LEU A 1 85 ? -6.510 13.754 9.572 1.00 95.88 85 LEU A C 1
ATOM 687 O O . LEU A 1 85 ? -7.016 13.743 10.694 1.00 95.88 85 LEU A O 1
ATOM 691 N N . ASP A 1 86 ? -7.249 13.871 8.477 1.00 96.56 86 ASP A N 1
ATOM 692 C CA . ASP A 1 86 ? -8.689 13.674 8.525 1.00 96.56 86 ASP A CA 1
ATOM 693 C C . ASP A 1 86 ? -9.05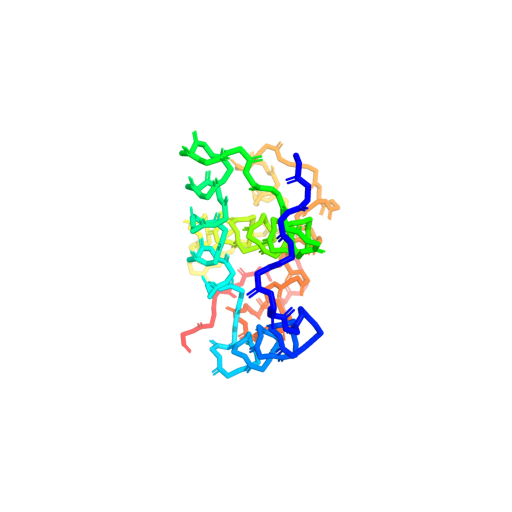0 12.184 8.659 1.00 96.56 86 ASP A C 1
ATOM 695 O O . ASP A 1 86 ? -8.280 11.277 8.327 1.00 96.56 86 ASP A O 1
ATOM 699 N N . THR A 1 87 ? -10.249 11.924 9.176 1.00 95.06 87 THR A N 1
ATOM 700 C CA . THR A 1 87 ? -10.736 10.561 9.419 1.00 95.06 87 THR A CA 1
ATOM 701 C C . THR A 1 87 ? -10.914 9.751 8.141 1.00 95.06 87 THR A C 1
ATOM 703 O O . THR A 1 87 ? -10.806 8.526 8.196 1.00 95.06 87 THR A O 1
ATOM 706 N N . ASP A 1 88 ? -11.162 10.405 7.004 1.00 96.00 88 ASP A N 1
ATOM 707 C CA . ASP A 1 88 ? -11.347 9.720 5.724 1.00 96.00 88 ASP A CA 1
ATOM 708 C C . ASP A 1 88 ? -9.997 9.188 5.213 1.00 96.00 88 ASP A C 1
ATOM 710 O O . ASP A 1 88 ? -9.883 8.006 4.889 1.00 96.00 88 ASP A O 1
ATOM 714 N N . GLU A 1 89 ? -8.936 9.995 5.278 1.00 95.56 89 GLU A N 1
ATOM 715 C CA . GLU A 1 89 ? -7.565 9.573 4.971 1.00 95.56 89 GLU A CA 1
ATOM 716 C C . GLU A 1 89 ? -7.095 8.453 5.920 1.00 95.56 89 GLU A C 1
ATOM 718 O O . GLU A 1 89 ? -6.442 7.501 5.484 1.00 95.56 89 GLU A O 1
ATOM 723 N N . VAL A 1 90 ? -7.460 8.495 7.209 1.00 95.69 90 VAL A N 1
ATOM 724 C CA . VAL A 1 90 ? -7.193 7.373 8.130 1.00 95.69 90 VAL A CA 1
ATOM 725 C C . VAL A 1 90 ? -7.938 6.112 7.686 1.00 95.69 90 VAL A C 1
ATOM 727 O O . VAL A 1 90 ? -7.350 5.029 7.675 1.00 95.69 90 VAL A O 1
ATOM 730 N N . HIS A 1 91 ? -9.206 6.217 7.284 1.00 95.12 91 HIS A N 1
ATOM 731 C CA . HIS A 1 91 ? -9.969 5.074 6.782 1.00 95.12 91 HIS A CA 1
ATOM 732 C C . HIS A 1 91 ? -9.358 4.454 5.526 1.00 95.12 91 HIS A C 1
ATOM 734 O O . HIS A 1 91 ? -9.266 3.226 5.461 1.00 95.12 91 HIS A O 1
ATOM 740 N N . ASP A 1 92 ? -8.881 5.261 4.582 1.00 94.38 92 ASP A N 1
ATOM 741 C CA . ASP A 1 92 ? -8.229 4.772 3.366 1.00 94.38 92 ASP A CA 1
ATOM 742 C C . ASP A 1 92 ? -6.948 3.989 3.686 1.00 94.38 92 ASP A C 1
ATOM 744 O O . ASP A 1 92 ? -6.708 2.895 3.160 1.00 94.38 92 ASP A O 1
ATOM 748 N N . ARG A 1 93 ? -6.140 4.495 4.623 1.00 95.38 93 ARG A N 1
ATOM 749 C CA . ARG A 1 93 ? -4.920 3.807 5.073 1.00 95.38 93 ARG A CA 1
ATOM 750 C C . ARG A 1 93 ? -5.227 2.517 5.829 1.00 95.38 93 ARG A C 1
ATOM 752 O O . ARG A 1 93 ? -4.540 1.514 5.634 1.00 95.38 93 ARG A O 1
ATOM 759 N N . LEU A 1 94 ? -6.269 2.510 6.659 1.00 94.62 94 LEU A N 1
ATOM 760 C CA . LEU A 1 94 ? -6.734 1.303 7.344 1.00 94.62 94 LEU A CA 1
ATOM 761 C C . LEU A 1 94 ? -7.269 0.264 6.351 1.00 94.62 94 LEU A C 1
ATOM 763 O O . LEU A 1 94 ? -6.978 -0.917 6.509 1.00 94.62 94 LEU A O 1
ATOM 767 N N . ALA A 1 95 ? -7.987 0.678 5.304 1.00 93.44 95 ALA A N 1
ATOM 768 C CA . ALA A 1 95 ? -8.480 -0.227 4.265 1.00 93.44 95 ALA A CA 1
ATOM 769 C C . ALA A 1 95 ? -7.331 -0.947 3.538 1.00 93.44 95 ALA A C 1
ATOM 771 O O . ALA A 1 95 ? -7.408 -2.155 3.292 1.00 93.44 95 ALA A O 1
ATOM 772 N N . TYR A 1 96 ? -6.229 -0.238 3.270 1.00 92.69 96 TYR A N 1
ATOM 773 C CA . TYR A 1 96 ? -4.995 -0.858 2.786 1.00 92.69 96 TYR A CA 1
ATOM 774 C C . TYR A 1 96 ? -4.482 -1.932 3.758 1.00 92.69 96 TYR A C 1
ATOM 776 O O . TYR A 1 96 ? -4.266 -3.069 3.349 1.00 92.69 96 TYR A O 1
ATOM 784 N N . LEU A 1 97 ? -4.345 -1.620 5.050 1.00 93.12 97 LEU A N 1
ATOM 785 C CA . LEU A 1 97 ? -3.854 -2.586 6.040 1.00 93.12 97 LEU A CA 1
ATOM 786 C C . LEU A 1 97 ? -4.788 -3.793 6.219 1.00 93.12 97 LEU A C 1
ATOM 788 O O . LEU A 1 97 ? -4.315 -4.916 6.395 1.00 93.12 97 LEU A O 1
ATOM 792 N N . SER A 1 98 ? -6.103 -3.583 6.141 1.00 92.69 98 SER A N 1
ATOM 793 C CA . SER A 1 98 ? -7.102 -4.655 6.176 1.00 92.69 98 SER A CA 1
ATOM 794 C C . SER A 1 98 ? -7.036 -5.570 4.955 1.00 92.69 98 SER A C 1
ATOM 796 O O . SER A 1 98 ? -7.297 -6.757 5.095 1.00 92.69 98 SER A O 1
ATOM 798 N N . THR A 1 99 ? -6.644 -5.060 3.781 1.00 92.56 99 THR A N 1
ATOM 799 C CA . THR A 1 99 ? -6.468 -5.881 2.563 1.00 92.56 99 THR A CA 1
ATOM 800 C C . THR A 1 99 ? -5.429 -6.987 2.761 1.00 92.56 99 THR A C 1
ATOM 802 O O . THR A 1 99 ? -5.509 -8.035 2.129 1.00 92.56 99 THR A O 1
ATOM 805 N N . PHE A 1 100 ? -4.476 -6.765 3.665 1.00 91.06 100 PHE A N 1
ATOM 806 C CA . PHE A 1 100 ? -3.396 -7.692 3.984 1.00 91.06 100 PHE A CA 1
ATOM 807 C C . PHE A 1 100 ? -3.564 -8.365 5.354 1.00 91.06 100 PHE A C 1
ATOM 809 O O . PHE A 1 100 ? -2.591 -8.863 5.915 1.00 91.06 100 PHE A O 1
ATOM 816 N N . ASP A 1 101 ? -4.774 -8.327 5.928 1.00 91.19 101 ASP A N 1
ATOM 817 C CA . ASP A 1 101 ? -5.105 -8.907 7.239 1.00 91.19 101 ASP A CA 1
ATOM 818 C C . ASP A 1 101 ? -4.195 -8.437 8.389 1.00 91.19 101 ASP A C 1
ATOM 820 O O . ASP A 1 101 ? -4.029 -9.110 9.407 1.00 91.19 101 ASP A O 1
ATOM 824 N N . ARG A 1 102 ? -3.607 -7.246 8.248 1.00 89.75 102 ARG A N 1
ATOM 825 C CA . ARG A 1 102 ? -2.588 -6.750 9.174 1.00 89.75 102 ARG A CA 1
ATOM 826 C C . ARG A 1 102 ? -3.158 -6.060 10.416 1.00 89.75 102 ARG A C 1
ATOM 828 O O . ARG A 1 102 ? -2.462 -5.882 11.414 1.00 89.75 102 ARG A O 1
ATOM 835 N N . ILE A 1 103 ? -4.427 -5.675 10.366 1.00 92.25 103 ILE A N 1
ATOM 836 C CA . ILE A 1 103 ? -5.150 -5.042 11.469 1.00 92.25 103 ILE A CA 1
ATOM 837 C C . ILE A 1 103 ? -6.522 -5.690 11.643 1.00 92.25 103 ILE A C 1
ATOM 839 O O . ILE A 1 103 ? -7.103 -6.220 10.696 1.00 92.25 103 ILE A O 1
ATOM 843 N N . ARG A 1 104 ? -7.081 -5.588 12.848 1.00 91.81 104 ARG A N 1
ATOM 844 C CA . ARG A 1 104 ? -8.497 -5.863 13.116 1.00 91.81 104 ARG A CA 1
ATOM 845 C C . ARG A 1 104 ? -9.187 -4.597 13.581 1.00 91.81 104 ARG A C 1
ATOM 847 O O . ARG A 1 104 ? -8.632 -3.842 14.376 1.00 91.81 104 ARG A O 1
ATOM 854 N N . ARG A 1 105 ? -10.425 -4.419 13.130 1.00 90.56 105 ARG A N 1
ATOM 855 C CA . ARG A 1 105 ? -11.285 -3.301 13.512 1.00 90.56 105 ARG A CA 1
ATOM 856 C C . ARG A 1 105 ? -12.515 -3.815 14.256 1.00 90.56 105 ARG A C 1
ATOM 858 O O . ARG A 1 105 ? -13.136 -4.779 13.814 1.00 90.56 105 ARG A O 1
ATOM 865 N N . ASP A 1 106 ? -12.846 -3.172 15.368 1.00 89.56 106 ASP A N 1
ATOM 866 C CA . ASP A 1 106 ? -14.084 -3.369 16.124 1.00 89.56 106 ASP A CA 1
ATOM 867 C C . ASP A 1 106 ? -14.741 -2.002 16.343 1.00 89.56 106 ASP A C 1
ATOM 869 O O . ASP A 1 106 ? -14.266 -1.182 17.129 1.00 89.56 106 ASP A O 1
ATOM 873 N N . GLY A 1 107 ? -15.778 -1.707 15.555 1.00 88.75 107 GLY A N 1
ATOM 874 C CA . GLY A 1 107 ? -16.341 -0.360 15.473 1.00 88.75 107 GLY A CA 1
ATOM 875 C C . GLY A 1 107 ? -15.282 0.659 15.045 1.00 88.75 107 GLY A C 1
ATOM 876 O O . GLY A 1 107 ? -14.740 0.569 13.944 1.00 88.75 107 GLY A O 1
ATOM 877 N N . ASP A 1 108 ? -14.971 1.610 15.922 1.00 90.75 108 ASP A N 1
ATOM 878 C CA . ASP A 1 108 ? -13.957 2.644 15.683 1.00 90.75 108 ASP A CA 1
ATOM 879 C C . ASP A 1 108 ? -12.606 2.343 16.327 1.00 90.75 108 ASP A C 1
ATOM 881 O O . ASP A 1 108 ? -11.682 3.137 16.184 1.00 90.75 108 ASP A O 1
ATOM 885 N N . THR A 1 109 ? -12.461 1.202 16.999 1.00 92.94 109 THR A N 1
ATOM 886 C CA . THR A 1 109 ? -11.194 0.767 17.586 1.00 92.94 109 THR A CA 1
ATOM 887 C C . THR A 1 109 ? -10.444 -0.139 16.617 1.00 92.94 109 THR A C 1
ATOM 889 O O . THR A 1 109 ? -11.005 -1.070 16.036 1.00 92.94 109 THR A O 1
ATOM 892 N N . VAL A 1 110 ? -9.153 0.125 16.453 1.00 93.69 110 VAL A N 1
ATOM 893 C CA . VAL A 1 110 ? -8.225 -0.614 15.600 1.00 93.69 110 VAL A CA 1
ATOM 894 C C . VAL A 1 110 ? -7.141 -1.238 16.471 1.00 93.69 110 VAL A C 1
ATOM 896 O O . VAL A 1 110 ? -6.672 -0.617 17.419 1.00 93.69 110 VAL A O 1
ATOM 899 N N . ARG A 1 111 ? -6.734 -2.463 16.136 1.00 91.88 111 ARG A N 1
ATOM 900 C CA . ARG A 1 111 ? -5.599 -3.170 16.746 1.00 91.88 111 ARG A CA 1
ATOM 901 C C . ARG A 1 111 ? -4.771 -3.895 15.691 1.00 91.88 111 ARG A C 1
ATOM 903 O O . ARG A 1 111 ? -5.317 -4.308 14.662 1.00 91.88 111 ARG A O 1
ATOM 910 N N . SER A 1 112 ? -3.485 -4.082 15.953 1.00 88.88 112 SER A N 1
ATOM 911 C CA . SER A 1 112 ? -2.595 -4.862 15.094 1.00 88.88 112 SER A CA 1
ATOM 912 C C . SER A 1 112 ? -2.910 -6.358 15.200 1.00 88.88 112 SER A C 1
ATOM 914 O O . SER A 1 112 ? -3.514 -6.830 16.168 1.00 88.88 112 SER A O 1
ATOM 916 N N . VAL A 1 113 ? -2.561 -7.106 14.155 1.00 84.88 113 VAL A N 1
ATOM 917 C CA . VAL A 1 113 ? -2.570 -8.573 14.163 1.00 84.88 113 VAL A CA 1
ATOM 918 C C . VAL A 1 113 ? -1.120 -9.035 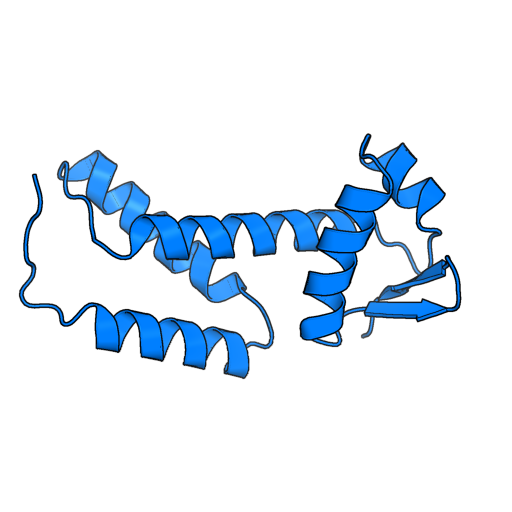14.259 1.00 84.88 113 VAL A C 1
ATOM 920 O O . VAL A 1 113 ? -0.312 -8.646 13.415 1.00 84.88 113 VAL A O 1
ATOM 923 N N . GLU A 1 114 ? -0.803 -9.807 15.304 1.00 60.84 114 GLU A N 1
ATOM 924 C CA . GLU A 1 114 ? 0.472 -10.533 15.435 1.00 60.84 114 GLU A CA 1
ATOM 925 C C . GLU A 1 114 ? 0.597 -11.668 14.412 1.00 60.84 114 GLU A C 1
ATOM 927 O O . GLU A 1 114 ? -0.416 -12.377 14.183 1.00 60.84 114 GLU A O 1
#

Secondary structure (DSSP, 8-state):
-B---S--HHHHHHHHHHHHHHHTSTHHHHHHHHHHHHHHHHH--B-TTHHHHHHHHHHHHHHHHHHHH--SSEEHHHHHHHTT--HHHHHHHHHHHHHTT-EEEETTEEEE--

InterPro domains:
  IPR036390 Winged helix DNA-binding domain superfamily [SSF46785] (59-109)

Organism: NCBI:txid2487749